Protein AF-A0A3C0XJW0-F1 (afdb_monomer_lite)

pLDDT: mean 70.04, std 22.15, range [31.62, 96.62]

Foldseek 3Di:
DAEEEEDEAPDDDQDDDPVDDAPDEHAPNYHYHYDHAPPCNPQDDPVCVVVVHHGDPPPDPPPHPDDPDDDDDDDDDHDYDDD

Secondary structure (DSSP, 8-state):
---EEEE-SSS--SS--TTSPPS----TT-EEEE----TTTTSS-HHHHHTT--S-TTS-TTSS-------------------

Structure (mmCIF, N/CA/C/O backbone):
data_AF-A0A3C0XJW0-F1
#
_entry.id   AF-A0A3C0XJW0-F1
#
loop_
_atom_site.group_PDB
_atom_site.id
_atom_site.type_symbol
_atom_site.label_atom_id
_atom_site.label_alt_id
_atom_site.label_comp_id
_atom_site.label_asym_id
_atom_site.label_entity_id
_atom_site.label_seq_id
_atom_site.pdbx_PDB_ins_code
_atom_site.Cartn_x
_atom_site.Cartn_y
_atom_site.Cartn_z
_atom_site.occupancy
_atom_site.B_iso_or_equiv
_atom_site.auth_seq_id
_atom_site.auth_comp_id
_atom_site.auth_asym_id
_atom_site.auth_atom_id
_atom_site.pdbx_PDB_model_num
ATOM 1 N N . MET A 1 1 ? -3.304 0.769 22.716 1.00 59.66 1 MET A N 1
ATOM 2 C CA . MET A 1 1 ? -1.869 1.093 22.897 1.00 59.66 1 MET A CA 1
ATOM 3 C C . MET A 1 1 ? -1.274 1.172 21.507 1.00 59.66 1 MET A C 1
ATOM 5 O O . MET A 1 1 ? -1.494 0.238 20.756 1.00 59.66 1 MET A O 1
ATOM 9 N N . SER A 1 2 ? -0.604 2.272 21.161 1.00 78.62 2 SER A N 1
ATOM 10 C CA . SER A 1 2 ? 0.062 2.421 19.859 1.00 78.62 2 SER A CA 1
ATOM 11 C C . SER A 1 2 ? 1.209 1.412 19.735 1.00 78.62 2 SER A C 1
ATOM 13 O O . SER A 1 2 ? 2.053 1.326 20.632 1.00 78.62 2 SER A O 1
ATOM 15 N N . GLY A 1 3 ? 1.215 0.632 18.655 1.00 89.75 3 GLY A N 1
ATOM 16 C CA . GLY A 1 3 ? 2.243 -0.344 18.309 1.00 89.75 3 GLY A CA 1
ATOM 17 C C . GLY A 1 3 ? 2.973 0.007 17.010 1.00 89.75 3 GLY A C 1
ATOM 18 O O . GLY A 1 3 ? 2.502 0.788 16.184 1.00 89.75 3 GLY A O 1
ATOM 19 N N . ARG A 1 4 ? 4.158 -0.581 16.807 1.00 95.88 4 ARG A N 1
ATOM 20 C CA . ARG A 1 4 ? 4.906 -0.470 15.545 1.00 95.88 4 ARG A CA 1
ATOM 21 C C . ARG A 1 4 ? 4.628 -1.688 14.670 1.00 95.88 4 ARG A C 1
ATOM 23 O O . ARG A 1 4 ? 4.901 -2.807 15.096 1.00 95.88 4 ARG A O 1
ATOM 30 N N . ARG A 1 5 ? 4.151 -1.477 13.441 1.00 94.94 5 ARG A N 1
ATOM 31 C CA . ARG A 1 5 ? 3.864 -2.544 12.464 1.00 94.94 5 ARG A CA 1
ATOM 32 C C . ARG A 1 5 ? 4.700 -2.379 11.201 1.00 94.94 5 ARG A C 1
ATOM 34 O O . ARG A 1 5 ? 5.112 -1.273 10.862 1.00 94.94 5 ARG A O 1
ATOM 41 N N . GLY A 1 6 ? 4.994 -3.484 10.524 1.00 95.56 6 GLY A N 1
ATOM 42 C CA . GLY A 1 6 ? 5.780 -3.491 9.291 1.00 95.56 6 GLY A CA 1
ATOM 43 C C . GLY A 1 6 ? 4.986 -4.080 8.135 1.00 95.56 6 GLY A C 1
ATOM 44 O O . GLY A 1 6 ? 4.323 -5.094 8.323 1.00 95.56 6 GLY A O 1
ATOM 45 N N . LEU A 1 7 ? 5.094 -3.476 6.951 1.00 94.88 7 LEU A N 1
ATOM 46 C CA . LEU A 1 7 ? 4.590 -4.042 5.698 1.00 94.88 7 LEU A CA 1
ATOM 47 C C . LEU A 1 7 ? 5.768 -4.333 4.763 1.00 94.88 7 LEU A C 1
ATOM 49 O O . LEU A 1 7 ? 6.618 -3.467 4.540 1.00 94.88 7 LEU A O 1
ATOM 53 N N . ASP A 1 8 ? 5.851 -5.564 4.261 1.00 92.44 8 ASP A N 1
ATOM 54 C CA . ASP A 1 8 ? 6.881 -5.986 3.312 1.00 92.44 8 ASP A CA 1
ATOM 55 C C . ASP A 1 8 ? 6.578 -5.548 1.866 1.00 92.44 8 ASP A C 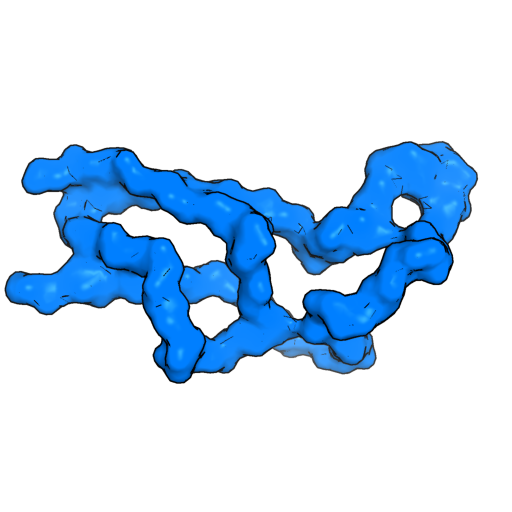1
ATOM 57 O O . ASP A 1 8 ? 5.457 -5.163 1.515 1.00 92.44 8 ASP A O 1
ATOM 61 N N . CYS A 1 9 ? 7.600 -5.647 1.016 1.00 88.50 9 CYS A N 1
ATOM 62 C CA . CYS A 1 9 ? 7.527 -5.301 -0.399 1.00 88.50 9 CYS A CA 1
ATOM 63 C C . CYS A 1 9 ? 7.431 -6.515 -1.334 1.00 88.50 9 CYS A C 1
ATOM 65 O O . CYS A 1 9 ? 7.636 -6.350 -2.537 1.00 88.50 9 CYS A O 1
ATOM 67 N N . ASP A 1 10 ? 7.143 -7.708 -0.807 1.00 87.31 10 ASP A N 1
ATOM 68 C CA . ASP A 1 10 ? 7.173 -8.958 -1.579 1.00 87.31 10 ASP A CA 1
ATOM 69 C C . ASP A 1 10 ? 5.976 -9.047 -2.535 1.00 87.31 10 ASP A C 1
ATOM 71 O O . ASP A 1 10 ? 6.038 -9.703 -3.570 1.00 87.31 10 ASP A O 1
ATOM 75 N N . THR A 1 11 ? 4.886 -8.336 -2.223 1.00 85.69 11 THR A N 1
ATOM 76 C CA . THR A 1 11 ? 3.714 -8.185 -3.096 1.00 85.69 11 THR A CA 1
ATOM 77 C C . THR A 1 11 ? 3.456 -6.711 -3.413 1.00 85.69 11 THR A C 1
ATOM 79 O O . THR A 1 11 ? 3.168 -5.911 -2.521 1.00 85.69 11 THR A O 1
ATOM 82 N N . GLY A 1 12 ? 3.529 -6.346 -4.694 1.00 84.12 12 GLY A N 1
ATOM 83 C CA . GLY A 1 12 ? 3.131 -5.031 -5.202 1.00 84.12 12 GLY A CA 1
ATOM 84 C C . GLY A 1 12 ? 1.873 -5.114 -6.065 1.00 84.12 12 GLY A C 1
ATOM 85 O O . GLY A 1 12 ? 1.659 -6.106 -6.757 1.00 84.12 12 GLY A O 1
ATOM 86 N N . HIS A 1 13 ? 1.060 -4.057 -6.059 1.00 86.31 13 HIS A N 1
ATOM 87 C CA . HIS A 1 13 ? -0.083 -3.916 -6.961 1.00 86.31 13 HIS A CA 1
ATOM 88 C C . HIS A 1 13 ? 0.213 -2.823 -7.992 1.00 86.31 13 HIS A C 1
ATOM 90 O O . HIS A 1 13 ? 0.626 -1.719 -7.640 1.00 86.31 13 HIS A O 1
ATOM 96 N N . TYR A 1 14 ? 0.018 -3.133 -9.275 1.00 82.38 14 TYR A N 1
ATOM 97 C CA .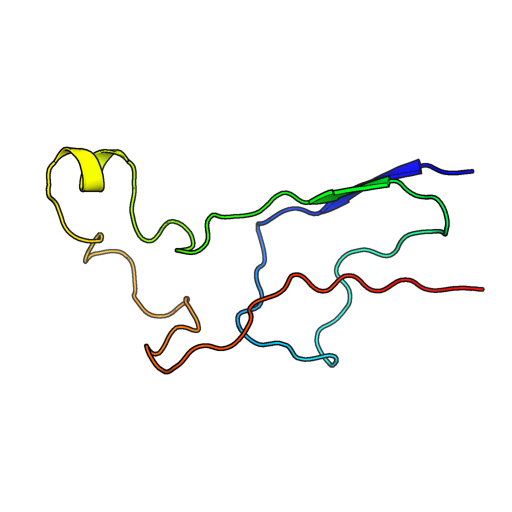 TYR A 1 14 ? 0.291 -2.206 -10.387 1.00 82.38 14 TYR A CA 1
ATOM 98 C C . TYR A 1 14 ? -0.942 -1.435 -10.861 1.00 82.38 14 TYR A C 1
ATOM 100 O O . TYR A 1 14 ? -0.860 -0.631 -11.786 1.00 82.38 14 TYR A O 1
ATOM 108 N N . VAL A 1 15 ? -2.078 -1.679 -10.218 1.00 86.00 15 VAL A N 1
ATOM 109 C CA . VAL A 1 15 ? -3.333 -0.967 -10.410 1.00 86.00 15 VAL A CA 1
ATOM 110 C C . VAL A 1 15 ? -3.806 -0.477 -9.052 1.00 86.00 15 VAL A C 1
ATOM 112 O O . VAL A 1 15 ? -3.589 -1.136 -8.034 1.00 86.00 15 VAL A O 1
ATOM 115 N N . TRP A 1 16 ? -4.442 0.688 -9.042 1.00 85.81 16 TRP A N 1
ATOM 116 C CA . TRP A 1 16 ? -5.174 1.151 -7.876 1.00 85.81 16 TRP A CA 1
ATOM 117 C C . TRP A 1 16 ? -6.595 0.587 -7.937 1.00 85.81 16 TRP A C 1
ATOM 119 O O . TRP A 1 16 ? -7.427 1.095 -8.687 1.00 85.81 16 TRP A O 1
ATOM 129 N N . ASP A 1 17 ? -6.855 -0.473 -7.176 1.00 86.69 17 ASP A N 1
ATOM 130 C CA . ASP A 1 17 ? -8.159 -1.133 -7.099 1.00 86.69 17 ASP A CA 1
ATOM 131 C C . ASP A 1 17 ? -8.511 -1.422 -5.633 1.00 86.69 17 ASP A C 1
ATOM 133 O O . ASP A 1 17 ? -7.776 -2.107 -4.924 1.00 86.69 17 ASP A O 1
ATOM 137 N N . ASN A 1 18 ? -9.641 -0.882 -5.172 1.00 89.62 18 ASN A N 1
ATOM 138 C CA . ASN A 1 18 ? -10.107 -1.049 -3.794 1.00 89.62 18 ASN A CA 1
ATOM 139 C C . ASN A 1 18 ? -10.705 -2.443 -3.532 1.00 89.62 18 ASN A C 1
ATOM 141 O O . ASN A 1 18 ? -10.981 -2.769 -2.380 1.00 89.62 18 ASN A O 1
ATOM 145 N N . ALA A 1 19 ? -10.919 -3.258 -4.571 1.00 94.38 19 ALA A N 1
ATOM 146 C CA . ALA A 1 19 ? -11.305 -4.659 -4.420 1.00 94.38 19 ALA A CA 1
ATOM 147 C C . ALA A 1 19 ? -10.129 -5.552 -3.980 1.00 94.38 19 ALA A C 1
ATOM 149 O O . ALA A 1 19 ? -10.343 -6.698 -3.581 1.00 94.38 19 ALA A O 1
ATOM 150 N N . ILE A 1 20 ? -8.892 -5.046 -4.038 1.00 88.12 20 ILE A N 1
ATOM 151 C CA . ILE A 1 20 ? -7.706 -5.760 -3.563 1.00 88.12 20 ILE A CA 1
ATOM 152 C C . ILE A 1 20 ? -7.772 -5.895 -2.029 1.00 88.12 20 ILE A C 1
ATOM 154 O O . ILE A 1 20 ? -7.912 -4.879 -1.342 1.00 88.12 20 ILE A O 1
ATOM 158 N N . PRO A 1 21 ? -7.634 -7.113 -1.464 1.00 91.56 21 PRO A N 1
ATOM 159 C CA . PRO A 1 21 ? -7.655 -7.315 -0.018 1.00 91.56 21 PRO A CA 1
ATOM 160 C C . PRO A 1 21 ? -6.556 -6.539 0.714 1.00 91.56 21 PRO A C 1
ATOM 162 O O . PRO A 1 21 ? -5.419 -6.442 0.245 1.00 91.56 21 PRO A O 1
ATOM 165 N N . ALA A 1 22 ? -6.882 -6.034 1.904 1.00 91.88 22 ALA A N 1
ATOM 166 C CA . ALA A 1 22 ? -5.905 -5.374 2.758 1.00 91.88 22 ALA A CA 1
ATOM 167 C C . ALA A 1 22 ? -4.788 -6.351 3.163 1.00 91.88 22 ALA A C 1
ATOM 169 O O . ALA A 1 22 ? -5.045 -7.484 3.565 1.00 91.88 22 ALA A O 1
ATOM 170 N N . ARG A 1 23 ? -3.534 -5.894 3.080 1.00 93.62 23 ARG A N 1
ATOM 171 C CA . ARG A 1 23 ? -2.356 -6.686 3.479 1.00 93.62 23 ARG A CA 1
ATOM 172 C C . ARG A 1 23 ? -1.982 -6.524 4.953 1.00 93.62 23 ARG A C 1
ATOM 174 O O . ARG A 1 23 ? -1.215 -7.323 5.478 1.00 93.62 23 ARG A O 1
ATOM 181 N N . LEU A 1 24 ? -2.470 -5.467 5.596 1.00 93.31 24 LEU A N 1
ATOM 182 C CA . LEU A 1 24 ? -2.179 -5.141 6.985 1.00 93.31 24 LEU A CA 1
ATOM 183 C C . LEU A 1 24 ? -3.357 -4.366 7.573 1.00 93.31 24 LEU A C 1
ATOM 185 O O . LEU A 1 24 ? -3.741 -3.333 7.028 1.00 93.31 24 LEU A O 1
ATOM 189 N N . GLU A 1 25 ? -3.885 -4.853 8.690 1.00 94.44 25 GLU A N 1
ATOM 190 C CA . GLU A 1 25 ? -4.808 -4.113 9.550 1.00 94.44 25 GLU A CA 1
ATOM 191 C C . GLU A 1 25 ? -4.010 -3.424 10.664 1.00 94.44 25 GLU A C 1
ATOM 193 O O . GLU A 1 25 ? -3.039 -3.984 11.188 1.00 94.44 25 GLU A O 1
ATOM 198 N N . ILE A 1 26 ? -4.390 -2.191 11.000 1.00 93.69 26 ILE A N 1
ATOM 199 C CA . ILE A 1 26 ? -3.728 -1.382 12.027 1.00 93.69 26 ILE A CA 1
ATOM 200 C C . ILE A 1 26 ? -4.759 -0.708 12.918 1.00 93.69 26 ILE A C 1
ATOM 202 O O . ILE A 1 26 ? -5.866 -0.398 12.478 1.00 93.69 26 ILE A O 1
ATOM 206 N N . ASP A 1 27 ? -4.344 -0.418 14.144 1.00 92.69 27 ASP A N 1
ATOM 207 C CA . ASP A 1 27 ? -5.131 0.357 15.084 1.00 92.69 27 ASP A CA 1
ATOM 208 C C . ASP A 1 27 ? -4.761 1.839 14.991 1.00 92.69 27 ASP A C 1
ATOM 210 O O . ASP A 1 27 ? -3.648 2.226 14.612 1.00 92.69 27 ASP A O 1
ATOM 214 N N . SER A 1 28 ? -5.698 2.700 15.382 1.00 94.12 28 SER A N 1
ATOM 215 C CA . SER A 1 28 ? -5.431 4.132 15.476 1.00 94.12 28 SER A CA 1
ATOM 216 C C . SER A 1 28 ? -4.264 4.422 16.422 1.00 94.12 28 SER A C 1
ATOM 218 O O . SER A 1 28 ? -4.191 3.924 17.549 1.00 94.12 28 SER A O 1
ATOM 220 N N . GLY A 1 29 ? -3.347 5.263 15.948 1.00 95.19 29 GLY A N 1
ATOM 221 C CA . GLY A 1 29 ? -2.123 5.617 16.653 1.00 95.19 29 GLY A CA 1
ATOM 222 C C . GLY A 1 29 ? -0.944 4.691 16.369 1.00 95.19 29 GLY A C 1
ATOM 223 O O . GLY A 1 29 ? 0.161 5.029 16.787 1.00 95.19 29 GLY A O 1
ATOM 224 N N . ASP A 1 30 ? -1.112 3.575 15.657 1.00 96.19 30 ASP A N 1
ATOM 225 C CA . ASP A 1 30 ? 0.016 2.729 15.261 1.00 96.19 30 ASP A CA 1
ATOM 226 C C . ASP A 1 30 ? 0.996 3.458 14.333 1.00 96.19 30 ASP A C 1
ATOM 228 O O . ASP A 1 30 ? 0.623 4.265 13.480 1.00 96.19 30 ASP A O 1
ATOM 232 N N . THR A 1 31 ? 2.280 3.128 14.466 1.00 96.44 31 THR A N 1
ATOM 233 C CA . THR 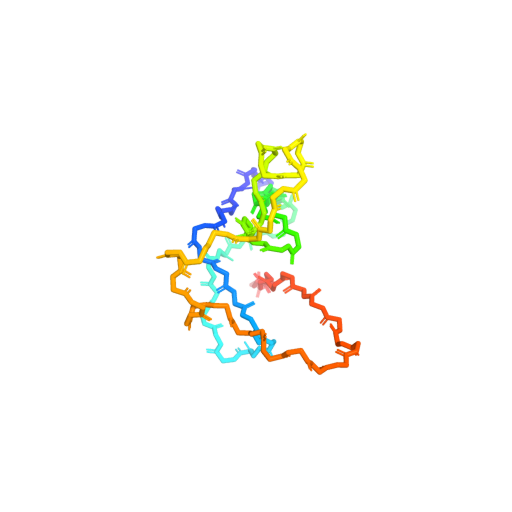A 1 31 ? 3.316 3.543 13.512 1.00 96.44 31 THR A CA 1
ATOM 234 C C . THR A 1 31 ? 3.579 2.417 12.524 1.00 96.44 31 THR A C 1
ATOM 236 O O . THR A 1 31 ? 3.963 1.317 12.924 1.00 96.44 31 THR A O 1
ATOM 239 N N . VAL A 1 32 ? 3.451 2.695 11.228 1.00 95.62 32 VAL A N 1
ATOM 240 C CA . VAL A 1 32 ? 3.689 1.704 10.171 1.00 95.62 32 VAL A CA 1
ATOM 241 C C . VAL A 1 32 ? 4.998 1.986 9.445 1.00 95.62 32 VAL A C 1
ATOM 243 O O . VAL A 1 32 ? 5.267 3.111 9.030 1.00 95.62 32 VAL A O 1
ATOM 246 N N . VAL A 1 33 ? 5.812 0.947 9.269 1.00 96.62 33 VAL A N 1
ATOM 247 C CA . VAL A 1 33 ? 7.038 0.978 8.468 1.00 96.62 33 VAL A CA 1
ATOM 248 C C . VAL A 1 33 ? 6.819 0.186 7.188 1.00 96.62 33 VAL A C 1
ATOM 250 O O . VAL A 1 33 ? 6.717 -1.040 7.214 1.00 96.62 33 VAL A O 1
ATOM 253 N N . PHE A 1 34 ? 6.781 0.890 6.063 1.00 95.31 34 PHE A N 1
ATOM 254 C CA . PHE A 1 34 ? 6.676 0.286 4.742 1.00 95.31 34 PHE A CA 1
ATOM 255 C C . PHE A 1 34 ? 8.069 -0.012 4.195 1.00 95.31 34 PHE A C 1
ATOM 257 O O . PHE A 1 34 ? 8.897 0.890 4.062 1.00 95.31 34 PHE A O 1
ATOM 264 N N . ARG A 1 35 ? 8.325 -1.273 3.847 1.00 93.19 35 ARG A N 1
ATOM 265 C CA . ARG A 1 35 ? 9.413 -1.618 2.933 1.00 93.19 35 ARG A CA 1
ATOM 266 C C . ARG A 1 35 ? 8.892 -1.425 1.517 1.00 93.19 35 ARG A C 1
ATOM 268 O O . ARG A 1 35 ? 7.794 -1.870 1.199 1.00 93.19 35 ARG A O 1
ATOM 275 N N . THR A 1 36 ? 9.663 -0.755 0.672 1.00 88.12 36 THR A N 1
ATOM 276 C CA . THR A 1 36 ? 9.272 -0.450 -0.708 1.00 88.12 36 THR A CA 1
ATOM 277 C C . THR A 1 36 ? 10.360 -0.900 -1.667 1.00 88.12 36 THR A C 1
ATOM 279 O O . THR A 1 36 ? 11.545 -0.728 -1.379 1.00 88.12 36 THR A O 1
ATOM 282 N N . ARG A 1 37 ? 9.956 -1.430 -2.824 1.00 85.75 37 ARG A N 1
ATOM 283 C CA . ARG A 1 37 ? 10.840 -1.540 -3.990 1.00 85.75 37 ARG A CA 1
ATOM 284 C C . ARG A 1 37 ? 11.006 -0.156 -4.622 1.00 85.75 37 ARG A C 1
ATOM 286 O O . ARG A 1 37 ? 10.209 0.749 -4.360 1.00 85.75 37 ARG A O 1
ATOM 293 N N . ASP A 1 38 ? 12.063 0.027 -5.404 1.00 82.69 38 ASP A N 1
ATOM 294 C CA . ASP A 1 38 ? 12.237 1.256 -6.172 1.00 82.69 38 ASP A CA 1
ATOM 295 C C . ASP A 1 38 ? 11.133 1.400 -7.241 1.00 82.69 38 ASP A C 1
ATOM 297 O O . ASP A 1 38 ? 10.385 0.465 -7.526 1.00 82.69 38 ASP A O 1
ATOM 301 N N . ALA A 1 39 ? 11.010 2.586 -7.841 1.00 82.25 39 ALA A N 1
ATOM 302 C CA . ALA A 1 39 ? 9.936 2.888 -8.793 1.00 82.25 39 ALA A CA 1
ATOM 303 C C . ALA A 1 39 ? 9.982 2.054 -10.088 1.00 82.25 39 ALA A C 1
ATOM 305 O O . ALA A 1 39 ? 8.991 2.003 -10.819 1.00 82.25 39 ALA A O 1
ATOM 306 N N . LEU A 1 40 ? 11.129 1.444 -10.380 1.00 80.25 40 LEU A N 1
ATOM 307 C CA . LEU A 1 40 ? 11.365 0.578 -11.528 1.00 80.25 40 LEU A CA 1
ATOM 308 C C . LEU A 1 40 ? 11.342 -0.895 -11.124 1.00 80.25 40 LEU A C 1
ATOM 310 O O . LEU A 1 40 ? 11.567 -1.755 -11.963 1.00 80.25 40 LEU A O 1
ATOM 314 N N . ASP A 1 41 ? 11.040 -1.191 -9.865 1.00 80.44 41 ASP A N 1
ATOM 315 C CA . ASP A 1 41 ? 10.803 -2.534 -9.372 1.00 80.44 41 ASP A CA 1
ATOM 316 C C . ASP A 1 41 ? 11.964 -3.518 -9.595 1.00 80.44 41 ASP A C 1
ATOM 318 O O . ASP A 1 41 ? 11.766 -4.704 -9.871 1.00 80.44 41 ASP A O 1
ATOM 322 N N . GLY A 1 42 ? 13.200 -3.016 -9.500 1.00 77.62 42 GLY A N 1
ATOM 323 C CA . GLY A 1 42 ? 14.408 -3.795 -9.770 1.00 77.62 42 GLY A CA 1
ATOM 324 C C . GLY A 1 42 ? 14.671 -4.075 -11.253 1.00 77.62 42 GLY A C 1
ATOM 325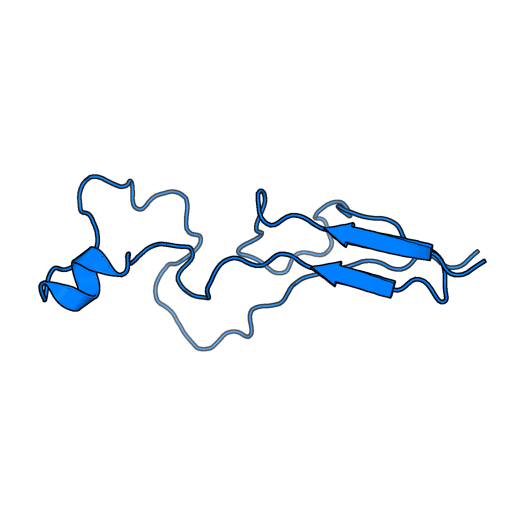 O O . GLY A 1 42 ? 15.521 -4.908 -11.564 1.00 77.62 42 GLY A O 1
ATOM 326 N N . PHE A 1 43 ? 13.982 -3.393 -12.177 1.00 77.06 43 PHE A N 1
ATOM 327 C CA . PHE A 1 43 ? 14.207 -3.526 -13.624 1.00 77.06 43 PHE A CA 1
ATOM 328 C C . PHE A 1 43 ? 15.640 -3.158 -14.042 1.00 77.06 43 PHE A C 1
ATOM 330 O O . PHE A 1 43 ? 16.166 -3.698 -15.015 1.00 77.06 43 PHE A O 1
ATOM 337 N N . TYR A 1 44 ? 16.295 -2.283 -13.276 1.00 74.81 44 TYR A N 1
ATOM 338 C CA . TYR A 1 44 ? 17.726 -2.028 -13.391 1.00 74.81 44 TYR A CA 1
ATOM 339 C C . TYR A 1 44 ? 18.434 -2.381 -12.091 1.00 74.81 44 TYR A C 1
ATOM 341 O O . TYR A 1 44 ? 17.994 -2.009 -11.003 1.00 74.81 44 TYR A O 1
ATOM 349 N N . THR A 1 45 ? 19.588 -3.028 -12.210 1.00 72.69 45 THR A N 1
ATOM 350 C CA . THR A 1 45 ? 20.528 -3.201 -11.102 1.00 72.69 45 THR A CA 1
ATOM 351 C C . THR A 1 45 ? 21.651 -2.167 -11.177 1.00 72.69 45 THR A C 1
ATOM 353 O O . THR A 1 45 ? 21.994 -1.662 -12.249 1.00 72.69 45 THR A O 1
ATOM 356 N N . ALA A 1 46 ? 22.278 -1.870 -10.035 1.00 71.31 46 ALA A N 1
ATOM 357 C CA . ALA A 1 46 ? 23.403 -0.934 -9.973 1.00 71.31 46 ALA A CA 1
ATOM 358 C C . ALA A 1 46 ? 24.560 -1.335 -10.911 1.00 71.31 46 ALA A C 1
ATOM 360 O O . ALA A 1 46 ? 25.175 -0.472 -11.531 1.00 71.31 46 ALA A O 1
ATOM 361 N N . GLY A 1 47 ? 24.814 -2.640 -11.068 1.00 72.75 47 GLY A N 1
ATOM 362 C CA . GLY A 1 47 ? 25.837 -3.152 -11.982 1.00 72.75 47 GLY A CA 1
ATOM 363 C C . GLY A 1 47 ? 25.537 -2.858 -13.454 1.00 72.75 47 GLY A C 1
ATOM 364 O O . GLY A 1 47 ? 26.456 -2.550 -14.208 1.00 72.75 47 GLY A O 1
ATOM 365 N N . GLN A 1 48 ? 24.263 -2.882 -13.858 1.00 68.06 48 GLN A N 1
ATOM 366 C CA . GLN A 1 48 ? 23.842 -2.571 -15.231 1.00 68.06 48 GLN A CA 1
ATOM 367 C C . GLN A 1 48 ? 23.994 -1.085 -15.543 1.00 68.06 48 GLN A C 1
ATOM 369 O O . GLN A 1 48 ? 24.593 -0.721 -16.551 1.00 68.06 48 GLN A O 1
ATOM 374 N N . LEU A 1 49 ? 23.545 -0.223 -14.627 1.00 66.44 49 LEU A N 1
ATOM 375 C CA . LEU A 1 49 ? 23.701 1.225 -14.776 1.00 66.44 49 LEU A CA 1
ATOM 376 C C . LEU A 1 49 ? 25.183 1.634 -14.798 1.00 66.44 49 LEU A C 1
ATOM 378 O O . LEU A 1 49 ? 25.565 2.506 -15.573 1.00 66.44 49 LEU A O 1
ATOM 382 N N . ALA A 1 50 ? 26.030 0.972 -14.003 1.00 67.88 50 ALA A N 1
ATOM 383 C CA . ALA A 1 50 ? 27.470 1.230 -13.967 1.00 67.88 50 ALA A CA 1
ATOM 384 C C . ALA A 1 50 ? 28.223 0.746 -15.221 1.00 67.88 50 ALA A C 1
ATOM 386 O O . ALA A 1 50 ? 29.263 1.305 -15.560 1.00 67.88 50 ALA A O 1
ATOM 387 N N . SER A 1 51 ? 27.715 -0.274 -15.916 1.00 68.81 51 SER A N 1
ATOM 388 C CA . SER A 1 51 ? 28.337 -0.837 -17.125 1.00 68.81 51 SER A CA 1
ATOM 389 C C . SER A 1 51 ? 27.803 -0.233 -18.430 1.00 68.81 51 SER A C 1
ATOM 391 O O . SER A 1 51 ? 28.233 -0.636 -19.508 1.00 68.81 51 SER A O 1
ATOM 393 N N . GLY A 1 52 ? 26.871 0.728 -18.354 1.00 66.88 52 GLY A N 1
ATOM 394 C CA . GLY A 1 52 ? 26.148 1.238 -19.525 1.00 66.88 52 GLY A CA 1
ATOM 395 C C . GLY A 1 52 ? 25.244 0.184 -20.178 1.00 66.88 52 GLY A C 1
ATOM 396 O O . GLY A 1 52 ? 24.811 0.358 -21.316 1.00 66.88 52 GLY A O 1
ATOM 397 N N . GLY A 1 53 ? 24.986 -0.922 -19.476 1.00 64.69 53 GLY A N 1
ATOM 398 C CA . GLY A 1 53 ? 24.132 -2.008 -19.929 1.00 64.69 53 GLY A CA 1
ATOM 399 C C . GLY A 1 53 ? 22.653 -1.661 -19.774 1.00 64.69 53 GLY A C 1
ATOM 400 O O . GLY A 1 53 ? 22.243 -1.005 -18.818 1.00 64.69 53 GLY A O 1
ATOM 401 N N . GLY A 1 54 ? 21.838 -2.120 -20.723 1.00 65.25 54 GLY A N 1
ATOM 402 C CA . GLY A 1 54 ? 20.382 -2.065 -20.616 1.00 65.25 54 GLY A CA 1
ATOM 403 C C . GLY A 1 54 ? 19.830 -3.040 -19.568 1.00 65.25 54 GLY A C 1
ATOM 404 O O . GLY A 1 54 ? 20.571 -3.797 -18.935 1.00 65.25 54 GLY A O 1
ATOM 405 N N . ALA A 1 55 ? 18.507 -3.022 -19.399 1.00 63.09 55 ALA A N 1
ATOM 406 C CA . ALA A 1 55 ? 17.790 -3.976 -18.556 1.00 63.09 55 ALA A CA 1
ATOM 407 C C . ALA A 1 55 ? 18.091 -5.432 -18.952 1.00 63.09 55 ALA A C 1
ATOM 409 O O . ALA A 1 55 ? 18.453 -5.703 -20.097 1.00 63.09 55 ALA A O 1
ATOM 410 N N . ASP A 1 56 ? 17.961 -6.359 -17.999 1.00 58.56 56 ASP A N 1
ATOM 411 C CA . ASP A 1 56 ? 18.322 -7.765 -18.204 1.00 58.56 56 ASP A CA 1
ATOM 412 C C . ASP A 1 56 ? 17.304 -8.414 -19.157 1.00 58.56 56 ASP A C 1
ATOM 414 O O . ASP A 1 56 ? 16.139 -8.561 -18.776 1.00 58.56 56 ASP A O 1
ATOM 418 N N . PRO A 1 57 ? 17.701 -8.808 -20.383 1.00 55.19 57 PRO A N 1
ATOM 419 C CA . PRO A 1 57 ? 16.775 -9.372 -21.358 1.00 55.19 57 PRO A CA 1
ATOM 420 C C . PRO A 1 57 ? 16.270 -10.770 -20.969 1.00 55.19 57 PRO A C 1
ATOM 422 O O . PRO A 1 57 ? 15.275 -11.223 -21.531 1.00 55.19 57 PRO A O 1
ATOM 425 N N . ALA A 1 58 ? 16.932 -11.463 -20.032 1.00 51.03 58 ALA A N 1
ATOM 426 C CA . ALA A 1 58 ? 16.512 -12.777 -19.546 1.00 51.03 58 ALA A CA 1
ATOM 427 C C . ALA A 1 58 ? 15.427 -12.698 -18.459 1.00 51.03 58 ALA A C 1
ATOM 429 O O . ALA A 1 58 ? 14.809 -13.717 -18.137 1.00 51.03 58 ALA A O 1
ATOM 430 N N . ARG A 1 59 ? 15.161 -11.509 -17.897 1.00 52.44 59 ARG A N 1
ATOM 431 C CA . ARG A 1 59 ? 14.094 -11.318 -16.912 1.00 52.44 59 ARG A CA 1
ATOM 432 C C . ARG A 1 59 ? 12.766 -11.116 -17.657 1.00 52.44 59 ARG A C 1
ATOM 434 O O . ARG A 1 59 ? 12.656 -10.178 -18.447 1.00 52.44 59 ARG A O 1
ATOM 441 N N . PRO A 1 60 ? 11.755 -11.983 -17.461 1.00 47.53 60 PRO A N 1
ATOM 442 C CA . PRO A 1 60 ? 10.520 -11.908 -18.229 1.00 47.53 60 PRO A CA 1
ATOM 443 C C . PRO A 1 60 ? 9.838 -10.554 -18.014 1.00 47.53 60 PRO A C 1
ATOM 445 O O . PRO A 1 60 ? 9.575 -10.146 -16.886 1.00 47.53 60 PRO A O 1
ATOM 448 N N . ALA A 1 61 ? 9.497 -9.881 -19.114 1.00 48.75 61 ALA A N 1
ATOM 449 C CA . ALA A 1 61 ? 8.777 -8.604 -19.127 1.00 48.75 61 ALA A CA 1
ATOM 450 C C . ALA A 1 61 ? 7.340 -8.682 -18.551 1.00 48.75 61 ALA A C 1
ATOM 452 O O . ALA A 1 61 ? 6.627 -7.682 -18.548 1.00 48.75 61 ALA A O 1
ATOM 453 N N . GLY A 1 62 ? 6.900 -9.870 -18.120 1.00 41.50 62 GLY A N 1
ATOM 454 C CA . GLY A 1 62 ? 5.497 -10.234 -17.918 1.00 41.50 62 GLY A CA 1
ATOM 455 C C . GLY A 1 62 ? 4.871 -9.860 -16.577 1.00 41.50 62 GLY A C 1
ATOM 456 O O . GLY A 1 62 ? 3.647 -9.814 -16.505 1.00 41.50 62 GLY A O 1
ATOM 457 N N . ASP A 1 63 ? 5.655 -9.535 -15.548 1.00 45.28 63 ASP A N 1
ATOM 458 C CA . ASP A 1 63 ? 5.091 -9.375 -14.195 1.00 45.28 63 ASP A CA 1
ATOM 459 C C . ASP A 1 63 ? 5.003 -7.912 -13.745 1.00 45.28 63 ASP A C 1
ATOM 461 O O . ASP A 1 63 ? 4.447 -7.603 -12.689 1.00 45.28 63 ASP A O 1
ATOM 465 N N . HIS A 1 64 ? 5.519 -6.983 -14.551 1.00 47.22 64 HIS A N 1
ATOM 466 C CA . HIS A 1 64 ? 5.332 -5.559 -14.324 1.00 47.22 64 HIS A CA 1
ATOM 467 C C . HIS A 1 64 ? 4.092 -5.115 -15.096 1.00 47.22 64 HIS A C 1
ATOM 469 O O . HIS A 1 64 ? 4.096 -5.081 -16.326 1.00 47.22 64 HIS A O 1
ATOM 475 N N . GLY A 1 65 ? 3.027 -4.738 -14.384 1.00 38.06 65 GLY A N 1
ATOM 476 C CA . GLY A 1 65 ? 1.874 -4.031 -14.955 1.00 38.06 65 GLY A CA 1
ATOM 477 C C . GLY A 1 65 ? 2.283 -2.651 -15.489 1.00 38.06 65 GLY A C 1
ATOM 478 O O . GLY A 1 65 ? 1.992 -1.614 -14.894 1.00 38.06 65 GLY A O 1
ATOM 479 N N . GLY A 1 66 ? 3.033 -2.636 -16.588 1.00 35.66 66 GLY A N 1
ATOM 480 C CA . GLY A 1 66 ? 3.818 -1.504 -17.054 1.00 35.66 66 GLY A CA 1
ATOM 481 C C . GLY A 1 66 ? 3.870 -1.436 -18.570 1.00 35.66 66 GLY A C 1
ATOM 482 O O . GLY A 1 66 ? 4.945 -1.337 -19.150 1.00 35.66 66 GLY A O 1
ATOM 483 N N . ALA A 1 67 ? 2.707 -1.426 -19.225 1.00 35.69 67 ALA A N 1
ATOM 484 C CA . ALA A 1 67 ? 2.625 -0.784 -20.528 1.00 35.69 67 ALA A CA 1
ATOM 485 C C . ALA A 1 67 ? 2.961 0.702 -20.334 1.00 35.69 67 ALA A C 1
ATOM 487 O O . ALA A 1 67 ? 2.301 1.414 -19.575 1.00 35.69 67 ALA A O 1
ATOM 488 N N . ALA A 1 68 ? 4.012 1.158 -21.006 1.00 38.03 68 ALA A N 1
ATOM 489 C CA . ALA A 1 68 ? 4.404 2.552 -21.089 1.00 38.03 68 ALA A CA 1
ATOM 490 C C . ALA A 1 68 ? 3.265 3.402 -21.682 1.00 38.03 68 ALA A C 1
ATOM 492 O O . ALA A 1 68 ? 3.198 3.586 -22.894 1.00 38.03 68 ALA A O 1
ATOM 493 N N . ARG A 1 69 ? 2.348 3.913 -20.850 1.00 34.53 69 ARG A N 1
ATOM 494 C CA . ARG A 1 69 ? 1.382 4.956 -21.227 1.00 34.53 69 ARG A CA 1
ATOM 495 C C . ARG A 1 69 ? 1.052 5.854 -20.038 1.00 34.53 69 ARG A C 1
ATOM 497 O O . ARG A 1 69 ? 0.316 5.455 -19.149 1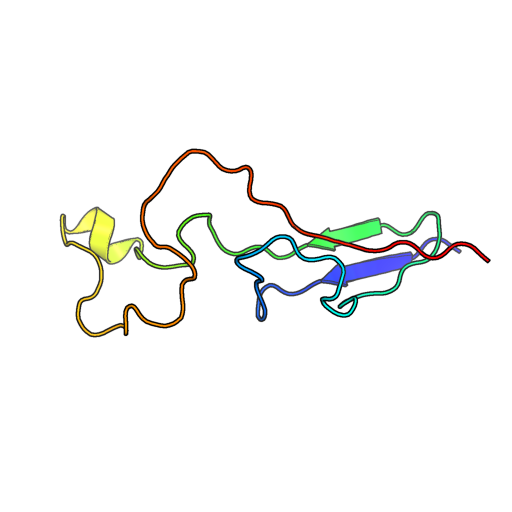.00 34.53 69 ARG A O 1
ATOM 504 N N . GLY A 1 70 ? 1.544 7.090 -20.106 1.00 31.62 70 GLY A N 1
ATOM 505 C CA . GLY A 1 70 ? 0.957 8.249 -19.434 1.00 31.62 70 GLY A CA 1
ATOM 506 C C . GLY A 1 70 ? 1.194 8.358 -17.928 1.00 31.62 70 GLY A C 1
ATOM 507 O O . GLY A 1 70 ? 1.181 7.387 -17.180 1.00 31.62 70 GLY A O 1
ATOM 508 N N . HIS A 1 71 ? 1.396 9.591 -17.474 1.00 37.97 71 HIS A N 1
ATOM 509 C CA . HIS A 1 71 ? 1.420 9.962 -16.066 1.00 37.97 71 HIS A CA 1
ATOM 510 C C . HIS A 1 71 ? 0.145 9.495 -15.338 1.00 37.97 71 HIS A C 1
ATOM 512 O O . HIS A 1 71 ? -0.869 10.187 -15.364 1.00 37.97 71 HIS A O 1
ATOM 518 N N . GLN A 1 72 ? 0.190 8.365 -14.634 1.00 34.91 72 GLN A N 1
ATOM 519 C CA . GLN A 1 72 ? -0.777 8.063 -13.579 1.00 34.91 72 GLN A CA 1
ATOM 520 C C . GLN A 1 72 ? -0.048 7.862 -12.257 1.00 34.91 72 GLN A C 1
ATOM 522 O O . GLN A 1 72 ? 0.975 7.180 -12.174 1.00 34.91 72 GLN A O 1
ATOM 527 N N . ARG A 1 73 ? -0.551 8.548 -11.229 1.00 37.53 73 ARG A N 1
ATOM 528 C CA . ARG A 1 73 ? 0.013 8.556 -9.881 1.00 37.53 73 ARG A CA 1
ATOM 529 C C . ARG A 1 73 ? -0.111 7.152 -9.287 1.00 37.53 73 ARG A C 1
ATOM 531 O O . ARG A 1 73 ? -1.211 6.633 -9.154 1.00 37.53 73 ARG A O 1
ATOM 538 N N . ARG A 1 74 ? 1.036 6.550 -8.975 1.00 46.41 74 ARG A N 1
ATOM 539 C CA . ARG A 1 74 ? 1.179 5.222 -8.364 1.00 46.41 74 ARG A CA 1
ATOM 540 C C . ARG A 1 74 ? 1.215 5.402 -6.847 1.00 46.41 74 ARG A C 1
ATOM 542 O O . ARG A 1 74 ? 1.860 6.338 -6.377 1.00 46.41 74 ARG A O 1
ATOM 549 N N . GLY A 1 75 ? 0.526 4.553 -6.092 1.00 39.66 75 GLY A N 1
ATOM 550 C CA . GLY A 1 75 ? 0.431 4.688 -4.639 1.00 39.66 75 GLY A CA 1
ATOM 551 C C . GLY A 1 75 ? 0.414 3.340 -3.929 1.00 39.66 75 GLY A C 1
ATOM 552 O O . GLY A 1 75 ? 0.026 2.332 -4.510 1.00 39.66 75 GLY A O 1
ATOM 553 N N . VAL A 1 76 ? 0.850 3.348 -2.672 1.00 43.56 76 VAL A N 1
ATOM 554 C CA . VAL A 1 76 ? 0.708 2.239 -1.722 1.00 43.56 76 VAL A CA 1
ATOM 555 C C . VAL A 1 76 ? -0.643 2.417 -1.029 1.00 43.56 76 VAL A C 1
ATOM 557 O O . VAL A 1 76 ? -0.885 3.476 -0.450 1.00 43.56 76 VAL A O 1
ATOM 560 N N . SER A 1 77 ? -1.531 1.425 -1.109 1.00 41.66 77 SER A N 1
ATOM 561 C CA . SER A 1 77 ? -2.790 1.421 -0.361 1.00 41.66 77 SER A CA 1
ATOM 562 C C . SER A 1 77 ? -2.592 0.733 0.993 1.00 41.66 77 SER A C 1
ATOM 564 O O . SER A 1 77 ? -2.020 -0.352 1.092 1.00 41.66 77 SER A O 1
ATOM 566 N N . ALA A 1 78 ? -3.055 1.388 2.052 1.00 41.94 78 ALA A N 1
ATOM 567 C CA . ALA A 1 78 ? -3.206 0.819 3.384 1.00 41.94 78 ALA A CA 1
ATOM 568 C C . ALA A 1 78 ? -4.613 1.181 3.864 1.00 41.94 78 ALA A C 1
ATOM 570 O O . ALA A 1 78 ? -5.044 2.321 3.685 1.00 41.94 78 ALA A O 1
ATOM 571 N N . SER A 1 79 ? -5.326 0.218 4.440 1.00 42.34 79 SER A N 1
ATOM 572 C CA . SER A 1 79 ? -6.683 0.423 4.945 1.00 42.34 79 SER A CA 1
ATOM 573 C C . SER A 1 79 ? -6.645 0.522 6.465 1.00 42.34 79 SER A C 1
ATOM 575 O O . SER A 1 79 ? -5.981 -0.273 7.124 1.00 42.34 79 SER A O 1
ATOM 577 N N . VAL A 1 80 ? -7.349 1.514 7.011 1.00 37.69 80 VAL A N 1
ATOM 578 C CA . VAL A 1 80 ? -7.513 1.720 8.455 1.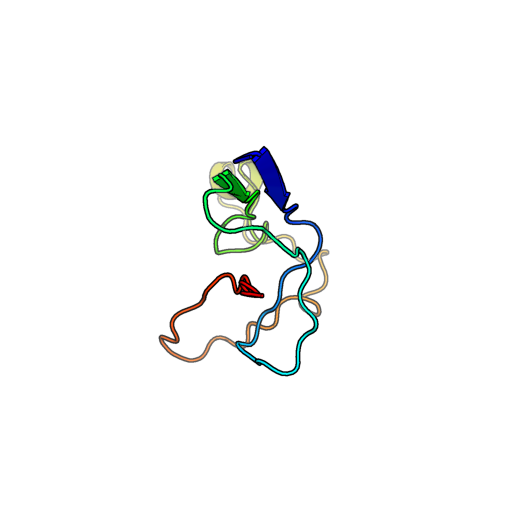00 37.69 80 VAL A CA 1
ATOM 579 C C . VAL A 1 80 ? -8.954 1.394 8.811 1.00 37.69 80 VAL A C 1
ATOM 581 O O . VAL A 1 80 ? -9.876 2.013 8.280 1.00 37.69 80 VAL A O 1
ATOM 584 N N . SER A 1 81 ? -9.148 0.436 9.707 1.00 39.53 81 SER A N 1
ATOM 585 C CA . SER A 1 81 ? -10.443 0.127 10.307 1.00 39.53 81 SER A CA 1
ATOM 586 C C . SER A 1 81 ? -10.591 0.880 11.628 1.00 39.53 81 SER A C 1
ATOM 588 O O . SER A 1 81 ? -9.692 0.853 12.465 1.00 39.53 81 SER A O 1
ATOM 590 N N . TRP A 1 82 ? -11.730 1.543 11.817 1.00 33.19 82 TRP A N 1
ATOM 591 C CA . TRP A 1 82 ? -12.135 2.127 13.097 1.00 33.19 82 TRP A CA 1
ATOM 592 C C . TRP A 1 82 ? -13.292 1.292 13.651 1.00 33.19 82 TRP A C 1
ATOM 594 O O . TRP A 1 82 ? -14.223 0.990 12.902 1.00 33.19 82 TRP A O 1
ATOM 604 N N . ALA A 1 83 ? -13.204 0.909 14.925 1.00 38.06 83 ALA A N 1
ATOM 605 C CA . ALA A 1 83 ? -14.303 0.324 15.694 1.00 38.06 83 ALA A CA 1
ATOM 606 C C . ALA A 1 83 ? -15.016 1.408 16.509 1.00 38.06 83 ALA A C 1
ATOM 608 O O . ALA A 1 83 ? -14.319 2.352 16.953 1.00 38.06 83 ALA A O 1
#

Sequence (83 aa):
MSGRRGLDCDTGHYVWDNAIPARLEIDSGDTVVFRTRDALDGFYTAGQLASGGGADPARPAGDHGGAARGHQRRGVSASVSWA

Radius of gyration: 16.63 Å; chains: 1; bounding box: 43×23×44 Å